Protein 2FPH (pdb70)

Structure (mmCIF, N/CA/C/O backbone):
data_2FPH
#
_entry.id   2FPH
#
_cell.length_a   34.180
_cell.length_b   46.267
_cell.length_c   50.261
_cell.angle_alpha   90.00
_cell.angle_beta   99.70
_cell.angle_gamma   90.00
#
_symmetry.space_group_name_H-M   'P 1 21 1'
#
loop_
_entity.id
_entity.type
_entity.pdbx_description
1 polymer ylmH
2 water water
#
loop_
_atom_site.group_PDB
_atom_site.id
_atom_site.type_symbol
_atom_site.label_atom_id
_atom_site.label_alt_id
_atom_site.label_comp_id
_atom_site.label_asym_id
_atom_site.label_entity_id
_atom_site.label_seq_id
_atom_site.pdbx_PDB_ins_code
_atom_site.Cartn_x
_atom_site.Cartn_y
_atom_site.Cartn_z
_atom_site.occupancy
_atom_site.B_iso_or_equiv
_atom_site.auth_seq_id
_atom_site.auth_comp_id
_atom_site.auth_asym_id
_atom_site.auth_atom_id
_atom_site.pdbx_PDB_model_num
ATOM 1 N N . GLY A 1 1 ? 15.634 17.056 60.304 1.00 38.34 5 GLY X N 1
ATOM 2 C CA . GLY A 1 1 ? 14.415 16.207 60.225 1.00 37.40 5 GLY X CA 1
ATOM 3 C C . GLY A 1 1 ? 14.719 14.844 59.666 1.00 36.11 5 GLY X C 1
ATOM 4 O O . GLY A 1 1 ? 15.880 14.515 59.381 1.00 38.36 5 GLY X O 1
ATOM 5 N N . ILE A 1 2 ? 13.674 14.040 59.520 1.00 33.11 6 ILE X N 1
ATOM 6 C CA . ILE A 1 2 ? 13.822 12.682 59.010 1.00 30.83 6 ILE X CA 1
ATOM 7 C C . ILE A 1 2 ? 13.123 12.550 57.660 1.00 28.78 6 ILE X C 1
ATOM 8 O O . ILE A 1 2 ? 11.905 12.767 57.547 1.00 27.39 6 ILE X O 1
ATOM 13 N N . TYR A 1 3 ? 13.884 12.147 56.634 1.00 27.30 7 TYR X N 1
ATOM 14 C CA . TYR A 1 3 ? 13.313 12.037 55.297 1.00 26.66 7 TYR X CA 1
ATOM 15 C C . TYR A 1 3 ? 13.453 10.639 54.785 1.00 24.02 7 TYR X C 1
ATOM 16 O O . TYR A 1 3 ? 14.218 9.821 55.337 1.00 24.23 7 TYR X O 1
ATOM 25 N N . GLN A 1 4 ? 12.707 10.368 53.728 1.00 20.89 8 GLN X N 1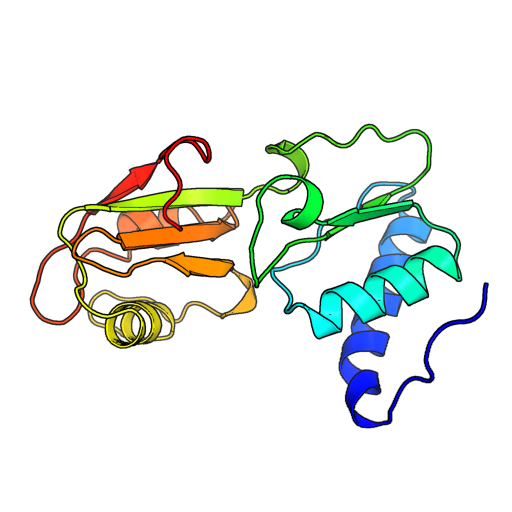
ATOM 26 C CA . GLN A 1 4 ? 12.667 9.063 53.158 1.00 20.87 8 GLN X CA 1
ATOM 27 C C . GLN A 1 4 ? 14.049 8.686 52.646 1.00 19.71 8 GLN X C 1
ATOM 28 O O . GLN A 1 4 ? 14.773 9.499 52.063 1.00 20.06 8 GLN X O 1
ATOM 34 N N . HIS A 1 5 ? 14.407 7.437 52.904 1.00 17.00 9 HIS X N 1
ATOM 35 C CA . HIS A 1 5 ? 15.643 6.833 52.390 1.00 16.83 9 HIS X CA 1
ATOM 36 C C . HIS A 1 5 ? 15.790 7.021 50.887 1.00 16.48 9 HIS X C 1
ATOM 37 O O . HIS A 1 5 ? 14.814 6.841 50.073 1.00 17.62 9 HIS X O 1
ATOM 44 N N . PHE A 1 6 ? 17.010 7.365 50.483 1.00 14.57 10 PHE X N 1
ATOM 45 C CA . PHE A 1 6 ? 17.359 7.333 49.078 1.00 14.19 10 PHE X CA 1
ATOM 46 C C . PHE A 1 6 ? 17.523 5.896 48.613 1.00 15.28 10 PHE X C 1
ATOM 47 O O . PHE A 1 6 ? 17.634 4.948 49.428 1.00 15.17 10 PHE X O 1
ATOM 55 N N . SER A 1 7 ? 17.574 5.766 47.306 1.00 16.22 11 SER X N 1
ATOM 56 C CA . SER A 1 7 ? 17.683 4.509 46.591 1.00 17.76 11 SER X CA 1
ATOM 57 C C . SER A 1 7 ? 18.913 4.560 45.684 1.00 17.47 11 SER X C 1
ATOM 58 O O . SER A 1 7 ? 19.503 5.604 45.455 1.00 17.63 11 SER X O 1
ATOM 61 N N . ILE A 1 8 ? 19.356 3.390 45.241 1.00 18.27 12 ILE X N 1
ATOM 62 C CA . ILE A 1 8 ? 20.479 3.320 44.302 1.00 19.83 12 ILE X CA 1
ATOM 63 C C . ILE A 1 8 ? 20.168 4.116 43.017 1.00 19.33 12 ILE X C 1
ATOM 64 O O . ILE A 1 8 ? 21.073 4.802 42.480 1.00 18.60 12 ILE X O 1
ATOM 69 N N . GLU A 1 9 ? 18.901 4.091 42.606 1.00 18.78 13 GLU X N 1
ATOM 70 C CA . GLU A 1 9 ? 18.435 4.743 41.387 1.00 19.50 13 GLU X CA 1
ATOM 71 C C . GLU A 1 9 ? 18.686 6.266 41.532 1.00 18.57 13 GLU X C 1
ATOM 72 O O . GLU A 1 9 ? 18.897 6.967 40.559 1.00 18.59 13 GLU X O 1
ATOM 78 N N . ASP A 1 10 ? 18.635 6.752 42.760 1.00 18.85 14 ASP X N 1
ATOM 79 C CA . ASP A 1 10 ? 18.753 8.219 42.991 1.00 16.60 14 ASP X CA 1
ATOM 80 C C . ASP A 1 10 ? 20.175 8.736 42.853 1.00 17.47 14 ASP X C 1
ATOM 81 O O . ASP A 1 10 ? 20.378 9.949 42.773 1.00 15.60 14 ASP X O 1
ATOM 86 N N . ARG A 1 11 ? 21.189 7.869 42.869 1.00 16.61 15 ARG X N 1
ATOM 87 C CA . ARG A 1 11 ? 22.572 8.318 43.039 1.00 17.35 15 ARG X CA 1
ATOM 88 C C . ARG A 1 11 ? 23.066 9.241 41.968 1.00 15.88 15 ARG X C 1
ATOM 89 O O . ARG A 1 11 ? 23.638 10.271 42.310 1.00 18.06 15 ARG X O 1
ATOM 97 N N . PRO A 1 12 ? 22.828 8.971 40.699 1.00 16.58 16 PRO X N 1
ATOM 98 C CA . PRO A 1 12 ? 23.266 9.921 39.648 1.00 16.24 16 PRO X CA 1
ATOM 99 C C . PRO A 1 12 ? 22.737 11.347 39.833 1.00 15.27 16 PRO X C 1
ATOM 100 O O . PRO A 1 12 ? 23.516 12.312 39.726 1.00 16.47 16 PRO X O 1
ATOM 104 N N . PHE A 1 13 ? 21.446 11.471 40.160 1.00 14.40 17 PHE X N 1
ATOM 105 C CA . PHE A 1 13 ? 20.862 12.790 40.392 1.00 12.62 17 PHE X CA 1
ATOM 106 C C . PHE A 1 13 ? 21.452 13.398 41.638 1.00 13.92 17 PHE X C 1
ATOM 107 O O . PHE A 1 13 ? 21.718 14.628 41.697 1.00 14.93 17 PHE X O 1
ATOM 115 N N . LEU A 1 14 ? 21.550 12.597 42.694 1.00 11.96 18 LEU X N 1
ATOM 116 C CA . LEU A 1 14 ? 22.095 13.147 43.968 1.00 13.55 18 LEU X CA 1
ATOM 117 C C . LEU A 1 14 ? 23.512 13.666 43.794 1.00 14.34 18 LEU X C 1
ATOM 118 O O . LEU A 1 14 ? 23.868 14.745 44.321 1.00 16.10 18 LEU X O 1
ATOM 123 N N . ASP A 1 15 ? 24.306 12.929 43.010 1.00 15.78 19 ASP X N 1
ATOM 124 C CA . ASP A 1 15 ? 25.629 13.403 42.638 1.00 16.72 19 ASP X CA 1
ATOM 125 C C . ASP A 1 15 ? 25.611 14.799 42.010 1.00 16.98 19 ASP X C 1
ATOM 126 O O . ASP 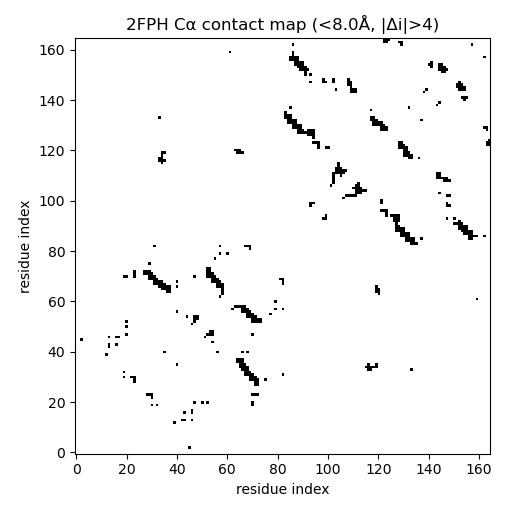A 1 15 ? 26.463 15.629 42.337 1.00 16.64 19 ASP X O 1
ATOM 131 N N . LYS A 1 16 ? 24.683 15.043 41.076 1.00 16.90 20 LYS X N 1
ATOM 132 C CA . LYS A 1 16 ? 24.526 16.358 40.438 1.00 16.18 20 LYS X CA 1
ATOM 133 C C . LYS A 1 16 ? 24.071 17.380 41.467 1.00 15.54 20 LYS X C 1
ATOM 134 O O . LYS A 1 16 ? 24.496 18.572 41.502 1.00 16.33 20 LYS X O 1
ATOM 140 N N . GLY A 1 17 ? 23.167 16.948 42.332 1.00 14.24 21 GLY X N 1
ATOM 141 C CA . GLY A 1 17 ? 22.619 17.820 43.377 1.00 14.16 21 GLY X CA 1
ATOM 142 C C . GLY A 1 17 ? 23.697 18.329 44.309 1.00 15.49 21 GLY X C 1
ATOM 143 O O . GLY A 1 17 ? 23.707 19.510 44.686 1.00 15.54 21 GLY X O 1
ATOM 144 N N . MET A 1 18 ? 24.633 17.462 44.658 1.00 15.82 22 MET X N 1
ATOM 145 C CA . MET A 1 18 ? 25.768 17.829 45.511 1.00 17.10 22 MET X CA 1
ATOM 146 C C . MET A 1 18 ? 26.712 18.810 44.846 1.00 16.21 22 MET X C 1
ATOM 147 O O . MET A 1 18 ? 27.206 19.777 45.527 1.00 15.67 22 MET X O 1
ATOM 152 N N . GLU A 1 19 ? 26.841 18.704 43.531 1.00 16.50 23 GLU X N 1
ATOM 153 C CA . GLU A 1 19 ? 27.615 19.686 42.723 1.00 17.48 23 GLU X CA 1
ATOM 154 C C . GLU A 1 19 ? 26.971 21.040 42.768 1.00 16.25 23 GLU X C 1
ATOM 155 O O . GLU A 1 19 ? 27.647 22.080 42.948 1.00 16.85 23 GLU X O 1
ATOM 161 N N . TRP A 1 20 ? 25.644 21.068 42.654 1.00 14.71 24 TRP X N 1
ATOM 162 C CA . TRP A 1 20 ? 24.917 22.339 42.706 1.00 13.57 24 TRP X CA 1
ATOM 163 C C . TRP A 1 20 ? 25.028 22.980 44.086 1.00 13.58 24 TRP X C 1
ATOM 164 O O . TRP A 1 20 ? 25.213 24.191 44.194 1.00 14.00 24 TRP X O 1
ATOM 175 N N . ILE A 1 21 ? 24.871 22.181 45.114 1.00 13.79 25 ILE X N 1
ATOM 176 C CA . ILE A 1 21 ? 25.050 22.683 46.488 1.00 16.29 25 ILE X CA 1
ATOM 177 C C . ILE A 1 21 ? 26.439 23.262 46.696 1.00 16.87 25 ILE X C 1
ATOM 178 O O . ILE A 1 21 ? 26.542 24.372 47.181 1.00 18.76 25 ILE X O 1
ATOM 183 N N . LYS A 1 22 ? 27.482 22.563 46.214 1.00 16.95 26 LYS X N 1
ATOM 184 C CA . LYS A 1 22 ? 28.860 23.083 46.283 1.00 18.25 26 LYS X CA 1
ATOM 185 C C . LYS A 1 22 ? 29.032 24.409 45.542 1.00 18.40 26 LYS X C 1
ATOM 186 O O . LYS A 1 22 ? 29.745 25.247 46.017 1.00 18.20 26 LYS X O 1
ATOM 192 N N . LYS A 1 23 ? 28.384 24.597 44.393 1.00 16.97 27 LYS X N 1
ATOM 193 C CA . LYS A 1 23 ? 28.423 25.863 43.681 1.00 17.72 27 LYS X CA 1
ATOM 194 C C . LYS A 1 23 ? 27.936 27.009 44.567 1.00 16.72 27 LYS X C 1
ATOM 195 O O . LYS A 1 23 ? 28.487 28.129 44.532 1.00 16.71 27 LYS X O 1
ATOM 201 N N . VAL A 1 24 ? 26.834 26.763 45.285 1.00 16.27 28 VAL X N 1
ATOM 202 C CA . VAL A 1 24 ? 26.298 27.774 46.168 1.00 16.01 28 VAL X CA 1
ATOM 203 C C . VAL A 1 24 ? 27.231 28.023 47.334 1.00 15.88 28 VAL X C 1
ATOM 204 O O . VAL A 1 24 ? 27.411 29.170 47.752 1.00 15.52 28 VAL X O 1
ATOM 208 N N . GLU A 1 25 ? 27.811 26.962 47.861 1.00 15.64 29 GLU X N 1
ATOM 209 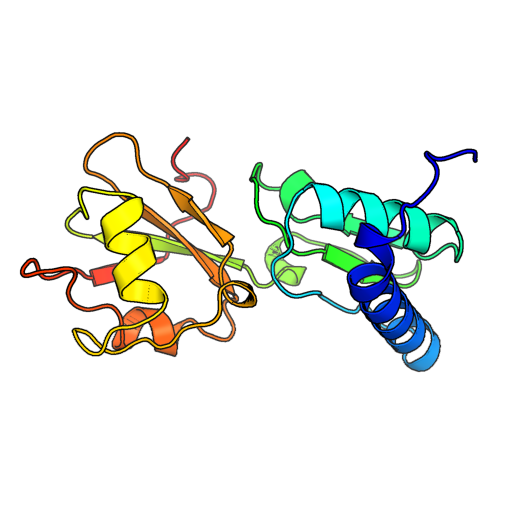C CA . GLU A 1 25 ? 28.792 27.119 48.952 1.00 16.81 29 GLU X CA 1
ATOM 210 C C . GLU A 1 25 ? 29.967 27.954 48.438 1.00 17.39 29 GLU X C 1
ATOM 211 O O . GLU A 1 25 ? 30.470 28.851 49.136 1.00 18.34 29 GLU X O 1
ATOM 217 N N . ASP A 1 26 ? 30.383 27.705 47.197 1.00 16.52 30 ASP X N 1
ATOM 218 C CA . ASP A 1 26 ? 31.618 28.349 46.694 1.00 15.78 30 ASP X CA 1
ATOM 219 C C . ASP A 1 26 ? 31.391 29.813 46.412 1.00 14.85 30 ASP X C 1
ATOM 220 O O . ASP A 1 26 ? 32.267 30.638 46.649 1.00 16.25 30 ASP X O 1
ATOM 225 N N . SER A 1 27 ? 30.173 30.156 45.989 1.00 15.26 31 SER X N 1
ATOM 226 C CA . SER A 1 27 ? 29.903 31.444 45.403 1.00 17.30 31 SER X CA 1
ATOM 227 C C . SER A 1 27 ? 29.168 32.366 46.354 1.00 17.37 31 SER X C 1
ATOM 228 O O . SER A 1 27 ? 29.137 33.568 46.094 1.00 19.17 31 SER X O 1
ATOM 231 N N . TYR A 1 28 ? 28.584 31.775 47.392 1.00 16.58 32 TYR X N 1
ATOM 232 C CA . TYR A 1 28 ? 27.579 32.415 48.306 1.00 17.16 32 TYR X CA 1
ATOM 233 C C . TYR A 1 28 ? 26.635 33.246 47.408 1.00 18.15 32 TYR X C 1
ATOM 234 O O . TYR A 1 28 ? 26.330 34.498 47.604 1.00 20.26 32 TYR X O 1
ATOM 243 N N . ALA A 1 29 ? 26.139 32.555 46.376 1.00 18.92 33 ALA X N 1
ATOM 244 C CA . ALA A 1 29 ? 25.164 33.158 45.473 1.00 19.15 33 ALA X CA 1
ATOM 245 C C . ALA A 1 29 ? 24.136 32.125 45.031 1.00 19.19 33 ALA X C 1
ATOM 246 O O . ALA A 1 29 ? 24.362 30.951 45.154 1.00 19.19 33 ALA X O 1
ATOM 248 N N . PRO A 1 30 ? 22.984 32.559 44.549 1.00 18.59 34 PRO X N 1
ATOM 249 C CA . PRO A 1 30 ? 21.972 31.557 44.175 1.00 16.99 34 PRO X CA 1
ATOM 250 C C . PRO A 1 30 ? 22.448 30.782 42.957 1.00 16.50 34 PRO X C 1
ATOM 251 O O . PRO A 1 30 ? 23.143 31.356 42.073 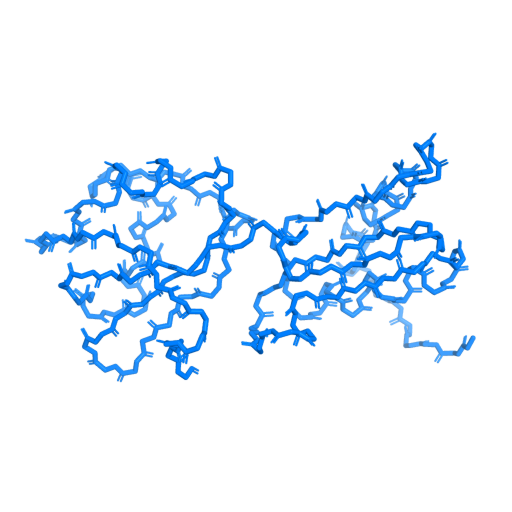1.00 17.06 34 PRO X O 1
ATOM 255 N N . PHE A 1 31 ? 22.015 29.514 42.898 1.00 14.97 35 PHE X N 1
ATOM 256 C CA . PHE A 1 31 ? 22.199 28.663 41.740 1.00 14.28 35 PHE X CA 1
ATOM 257 C C . PHE A 1 31 ? 20.816 28.214 41.270 1.00 14.35 35 PHE X C 1
ATOM 258 O O . PHE A 1 31 ? 20.004 27.811 42.082 1.00 14.71 35 PHE X O 1
ATOM 266 N N . LEU A 1 32 ? 20.557 28.369 39.977 1.00 14.14 36 LEU X N 1
ATOM 267 C CA . LEU A 1 32 ? 19.308 27.942 39.351 1.00 14.61 36 LEU X CA 1
ATOM 268 C C . LEU A 1 32 ? 19.561 26.668 38.525 1.00 15.01 36 LEU X C 1
ATOM 269 O O . LEU A 1 32 ? 20.402 26.649 37.590 1.00 14.28 36 LEU X O 1
ATOM 274 N N . THR A 1 33 ? 18.784 25.628 38.820 1.00 13.11 37 THR X N 1
ATOM 275 C CA . THR A 1 33 ? 18.885 24.352 38.177 1.00 13.62 37 THR X CA 1
ATOM 276 C C . THR A 1 33 ? 18.213 24.341 36.822 1.00 13.38 37 THR X C 1
ATOM 277 O O . THR A 1 33 ? 17.390 25.248 36.468 1.00 13.21 37 THR X O 1
ATOM 281 N N . PRO A 1 34 ? 18.480 23.307 36.043 1.00 13.10 38 PRO X N 1
ATOM 282 C CA . PRO A 1 34 ? 17.678 23.085 34.843 1.00 13.07 38 PRO X CA 1
ATOM 283 C C . PRO A 1 34 ? 16.297 22.602 35.223 1.00 12.55 38 PRO X C 1
ATOM 284 O O . PRO A 1 34 ? 15.995 22.373 36.398 1.00 12.86 38 PRO X O 1
ATOM 288 N N . PHE A 1 35 ? 15.469 22.321 34.214 1.00 12.47 39 PHE X N 1
ATOM 289 C CA . PHE A 1 35 ? 14.211 21.642 34.547 1.00 12.53 39 PHE X CA 1
ATOM 290 C C . PHE A 1 35 ? 14.453 20.210 35.059 1.00 13.96 39 PHE X C 1
ATOM 291 O O . PHE A 1 35 ? 15.221 19.441 34.456 1.00 12.92 39 PHE X O 1
ATOM 299 N N . ILE A 1 36 ? 13.783 19.898 36.164 1.00 13.87 40 ILE X N 1
ATOM 300 C CA . ILE A 1 36 ? 13.820 18.569 36.806 1.00 14.93 40 ILE X CA 1
ATOM 301 C C . ILE A 1 36 ? 12.426 18.072 37.105 1.00 14.97 40 ILE X C 1
ATOM 302 O O . ILE A 1 36 ? 11.454 18.848 37.143 1.00 15.57 40 ILE X O 1
ATOM 307 N N . ASN A 1 37 ? 12.292 16.756 37.262 1.00 15.64 41 ASN X N 1
ATOM 308 C CA . ASN A 1 37 ? 11.001 16.122 37.514 1.00 15.76 41 ASN X CA 1
ATOM 309 C C . ASN A 1 37 ? 10.620 16.150 38.997 1.00 16.72 41 ASN X C 1
ATOM 310 O O . ASN A 1 37 ? 11.406 16.609 39.833 1.00 15.74 41 ASN X O 1
ATOM 315 N N . PRO A 1 38 ? 9.369 15.861 39.331 1.00 14.58 42 PRO X N 1
ATOM 316 C CA . PRO A 1 38 ? 8.912 15.953 40.717 1.00 14.86 42 PRO X CA 1
ATOM 317 C C . PRO A 1 38 ? 9.699 15.088 41.740 1.00 13.20 42 PRO X C 1
ATOM 318 O O . PRO A 1 38 ? 9.933 15.499 42.845 1.00 14.73 42 PRO X O 1
ATOM 322 N N . HIS A 1 39 ? 10.147 13.934 41.320 1.00 15.94 43 HIS X N 1
ATOM 323 C CA . HIS A 1 39 ? 10.955 13.121 42.195 1.00 15.83 43 HIS X CA 1
ATOM 324 C C . HIS A 1 39 ? 12.308 13.738 42.479 1.00 14.35 43 HIS X C 1
ATOM 325 O O . HIS A 1 39 ? 12.706 13.778 43.608 1.00 15.50 43 HIS X O 1
ATOM 332 N N . GLN A 1 40 ? 12.902 14.303 41.436 1.00 15.92 44 GLN X N 1
ATOM 333 C CA . GLN A 1 40 ? 14.167 15.033 41.526 1.00 14.00 44 GLN X CA 1
ATOM 334 C C . GLN A 1 40 ? 14.038 16.277 42.349 1.00 14.06 44 GLN X C 1
ATOM 335 O O . GLN A 1 40 ? 14.953 16.587 43.159 1.00 14.40 44 GLN X O 1
ATOM 341 N N . GLU A 1 41 ? 12.938 17.012 42.196 1.00 13.04 45 GLU X N 1
ATOM 342 C CA . GLU A 1 41 ? 12.654 18.134 43.102 1.00 13.59 45 GLU X CA 1
ATOM 343 C C . GLU A 1 41 ? 12.623 17.729 44.561 1.00 14.35 45 GLU X C 1
ATOM 344 O O . GLU A 1 41 ? 13.148 18.456 45.416 1.00 14.13 45 GLU X O 1
ATOM 350 N N . LYS A 1 42 ? 11.996 16.586 44.874 1.00 14.65 46 LYS X N 1
ATOM 351 C CA . LYS A 1 42 ? 11.922 16.135 46.245 1.00 15.18 46 LYS X CA 1
ATOM 352 C C . LYS A 1 42 ? 13.308 15.769 46.780 1.00 15.28 46 LYS X C 1
ATOM 353 O O . LYS A 1 42 ? 13.640 16.174 47.874 1.00 15.41 46 LYS X O 1
ATOM 359 N N . LEU A 1 43 ? 14.146 15.147 45.946 1.00 15.27 47 LEU X N 1
ATOM 360 C CA . LEU A 1 43 ? 15.521 14.778 46.335 1.00 14.42 47 LEU X CA 1
ATOM 361 C C . LEU A 1 43 ? 16.331 15.993 46.625 1.00 14.24 47 LEU X C 1
ATOM 362 O O . LEU A 1 43 ? 17.011 16.031 47.632 1.00 14.59 47 LEU X O 1
ATOM 367 N N . LEU A 1 44 ? 16.214 17.020 45.771 1.00 13.57 48 LEU X N 1
ATOM 368 C CA . LEU A 1 44 ? 17.065 18.201 45.944 1.00 14.60 48 LEU X CA 1
ATOM 369 C C . LEU A 1 44 ? 16.609 18.960 47.214 1.00 13.44 48 LEU X C 1
ATOM 370 O O . LEU A 1 44 ? 17.418 19.472 47.960 1.00 16.15 48 LEU X O 1
ATOM 375 N N . LYS A 1 45 ? 15.306 19.076 47.451 1.00 15.26 49 LYS X N 1
ATOM 376 C CA . LYS A 1 45 ? 14.796 19.666 48.690 1.00 15.93 49 LYS X CA 1
ATOM 377 C C . LYS A 1 45 ? 15.363 18.995 49.970 1.00 16.23 49 LYS X C 1
ATOM 378 O O . LYS A 1 45 ? 15.757 19.687 50.891 1.00 17.11 49 LYS X O 1
ATOM 384 N N . ILE A 1 46 ? 15.470 17.683 49.948 1.00 16.60 50 ILE X N 1
ATOM 385 C CA . ILE A 1 46 ? 16.093 16.930 51.051 1.00 17.88 50 ILE X CA 1
ATOM 386 C C . ILE A 1 46 ? 17.606 17.278 51.240 1.00 17.49 50 ILE X C 1
ATOM 387 O O . ILE A 1 46 ? 18.058 17.674 52.352 1.00 17.37 50 ILE X O 1
ATOM 392 N N . LEU A 1 47 ? 18.332 17.246 50.123 1.00 17.10 51 LEU X N 1
ATOM 393 C CA . LEU A 1 47 ? 19.774 17.604 50.153 1.00 17.36 51 LEU X CA 1
ATOM 394 C C . LEU A 1 47 ? 19.948 19.037 50.661 1.00 17.48 51 LEU X C 1
ATOM 395 O O . LEU A 1 47 ? 20.789 19.298 51.494 1.00 14.91 51 LEU X O 1
ATOM 400 N N . ALA A 1 48 ? 19.192 19.989 50.125 1.00 16.04 52 ALA X N 1
ATOM 401 C CA . ALA A 1 48 ? 19.275 21.383 50.532 1.00 18.10 52 ALA X CA 1
ATOM 402 C C . ALA A 1 48 ? 19.066 21.555 52.042 1.00 19.73 52 ALA X C 1
ATOM 403 O O . ALA A 1 48 ? 19.881 22.171 52.718 1.00 21.75 52 ALA X O 1
ATOM 405 N N . LYS A 1 49 ? 18.021 20.938 52.588 1.00 19.65 53 LYS X N 1
ATOM 406 C CA . LYS A 1 49 ? 17.747 20.963 54.030 1.00 22.13 53 LYS X CA 1
ATOM 407 C C . LYS A 1 49 ? 18.940 20.422 54.836 1.00 21.29 53 LYS X C 1
ATOM 408 O O . LYS A 1 49 ? 19.371 21.013 55.842 1.00 20.29 53 LYS X O 1
ATOM 414 N N . THR A 1 50 ? 19.489 19.319 54.360 1.00 21.14 54 THR X N 1
ATOM 415 C CA . THR A 1 50 ? 20.595 18.632 55.003 1.00 21.28 54 THR X CA 1
ATOM 416 C C . THR A 1 50 ? 21.799 19.584 55.156 1.00 21.46 54 THR X C 1
ATOM 417 O O . THR A 1 50 ? 22.484 19.571 56.184 1.00 20.52 54 THR X O 1
ATOM 421 N N . TYR A 1 51 ? 22.022 20.407 54.135 1.00 22.02 55 TYR X N 1
ATOM 422 C CA . TYR A 1 51 ? 23.207 21.280 54.065 1.00 23.11 55 TYR X CA 1
ATOM 423 C C . TYR A 1 51 ? 23.201 22.769 54.582 1.00 25.22 55 TYR X C 1
ATOM 424 O O . TYR A 1 51 ? 24.027 23.540 54.195 1.00 25.54 55 TYR X O 1
ATOM 433 N N . GLY A 1 52 ? 22.307 23.271 55.428 1.00 26.68 56 GLY X N 1
ATOM 434 C CA . GLY A 1 52 ? 20.960 23.627 55.175 1.00 25.84 56 GLY X CA 1
ATOM 435 C C . GLY A 1 52 ? 21.043 24.963 54.397 1.00 24.10 56 GLY X C 1
ATOM 436 O O . GLY A 1 52 ? 21.330 26.100 54.906 1.00 23.96 56 GLY X O 1
ATOM 437 N N . LEU A 1 53 ? 20.822 24.793 53.107 1.00 20.98 57 LEU X N 1
ATOM 438 C CA . LEU A 1 53 ? 20.709 25.866 52.137 1.00 20.79 57 LEU X CA 1
ATOM 439 C C . LEU A 1 53 ? 19.227 26.057 51.910 1.00 19.87 57 LEU X C 1
ATOM 440 O O . LEU A 1 53 ? 18.488 25.063 51.839 1.00 22.19 57 LEU X O 1
ATOM 445 N N . ALA A 1 54 ? 18.794 27.300 51.755 1.00 19.74 58 ALA X N 1
ATOM 446 C CA . ALA A 1 54 ? 17.403 27.562 51.335 1.00 19.44 58 ALA X CA 1
ATOM 447 C C . ALA A 1 54 ? 17.170 27.128 49.895 1.00 19.72 58 ALA X C 1
ATOM 448 O O . ALA A 1 54 ? 18.077 27.119 49.076 1.00 19.04 58 ALA X O 1
ATOM 450 N N . CYS A 1 55 ? 15.941 26.695 49.618 1.00 19.75 59 CYS X N 1
ATOM 451 C CA . CYS A 1 55 ? 15.577 26.065 48.373 1.00 19.85 59 CYS X CA 1
ATOM 452 C C . CYS A 1 55 ? 14.164 26.587 48.039 1.00 19.25 59 CYS X C 1
ATOM 453 O O . CYS A 1 55 ? 13.334 26.590 48.934 1.00 19.75 59 CYS X O 1
ATOM 456 N N . SER A 1 56 ? 13.937 27.122 46.834 1.00 16.77 60 SER X N 1
ATOM 457 C CA . SER A 1 56 ? 12.571 27.396 46.337 1.00 19.63 60 SER X CA 1
ATOM 458 C C . SER A 1 56 ? 12.407 26.754 44.963 1.00 17.18 60 SER X C 1
ATOM 459 O O . SER A 1 56 ? 13.321 26.758 44.184 1.00 16.79 60 SER X O 1
ATOM 462 N N . SER A 1 57 ? 11.245 26.148 44.726 1.00 14.52 61 SER X N 1
ATOM 463 C CA . SER 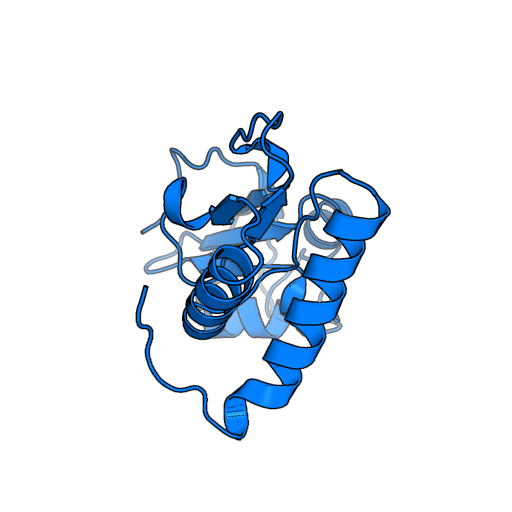A 1 57 ? 10.908 25.491 43.495 1.00 13.65 61 SER X CA 1
ATOM 464 C C . SER A 1 57 ? 9.961 26.354 42.706 1.00 13.09 61 SER X C 1
ATOM 465 O O . SER A 1 57 ? 9.036 26.953 43.311 1.00 15.06 61 SER X O 1
ATOM 468 N N . SER A 1 58 ? 10.099 26.398 41.370 1.00 12.42 62 SER X N 1
ATOM 469 C CA . SER A 1 58 ? 9.168 27.165 40.543 1.00 13.58 62 SER X CA 1
ATOM 470 C C . SER A 1 58 ? 7.718 26.611 40.730 1.00 13.91 62 SER X C 1
ATOM 471 O O . SER A 1 58 ? 6.745 27.325 40.490 1.00 14.62 62 SER X O 1
ATOM 474 N N . GLY A 1 59 ? 7.607 25.349 41.146 1.00 13.82 63 GLY X N 1
ATOM 475 C CA . GLY A 1 59 ? 6.319 24.736 41.404 1.00 14.33 63 GLY X CA 1
ATOM 476 C C . GLY A 1 59 ? 5.577 25.296 42.577 1.00 15.87 63 GLY X C 1
ATOM 477 O O . GLY A 1 59 ? 4.351 25.063 42.719 1.00 16.41 63 GLY X O 1
ATOM 478 N N . GLU A 1 60 ? 6.266 26.073 43.407 1.00 15.13 64 GLU X N 1
ATOM 479 C CA . GLU A 1 60 ? 5.653 26.764 44.531 1.00 16.09 64 GLU X CA 1
ATOM 480 C C . GLU A 1 60 ? 5.153 28.154 44.117 1.00 14.98 64 GLU X C 1
ATOM 481 O O . GLU A 1 60 ? 4.688 28.885 44.985 1.00 18.68 64 GLU X O 1
ATOM 487 N N . PHE A 1 61 ? 5.259 28.501 42.819 1.00 15.62 65 PHE X N 1
ATOM 488 C CA . PHE A 1 61 ? 4.801 29.775 42.234 1.00 16.22 65 PHE X CA 1
ATOM 489 C C . PHE A 1 61 ? 3.808 29.530 41.096 1.00 18.66 65 PHE X C 1
ATOM 490 O O . PHE A 1 61 ? 2.776 30.228 41.015 1.00 19.57 65 PHE X O 1
ATOM 498 N N . VAL A 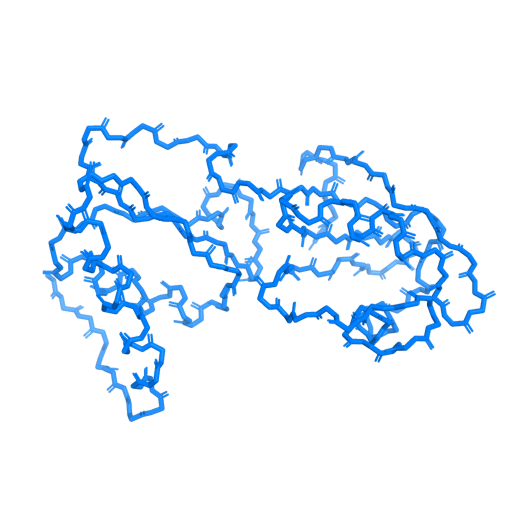1 62 ? 4.155 28.578 40.204 1.00 18.77 66 VAL X N 1
ATOM 499 C CA . VAL A 1 62 ? 3.314 28.096 39.101 1.00 21.03 66 VAL X CA 1
ATOM 500 C C . VAL A 1 62 ? 3.249 26.622 39.188 1.00 20.45 66 VAL X C 1
ATOM 501 O O . VAL A 1 62 ? 4.293 25.958 39.165 1.00 21.50 66 VAL X O 1
ATOM 505 N N . SER A 1 63 ? 2.054 26.057 39.341 1.00 21.22 67 SER X N 1
ATOM 506 C CA . SER A 1 63 ? 1.948 24.613 39.490 1.00 22.92 67 SER X CA 1
ATOM 507 C C . SER A 1 63 ? 2.370 23.966 38.193 1.00 20.85 67 SER X C 1
ATOM 508 O O . SER A 1 63 ? 1.930 24.346 37.111 1.00 21.30 67 SER X O 1
ATOM 511 N N . SER A 1 64 ? 3.186 22.940 38.329 1.00 19.78 68 SER X N 1
ATOM 512 C CA . SER A 1 64 ? 3.712 22.286 37.179 1.00 18.74 68 SER X CA 1
ATOM 513 C C . SER A 1 64 ? 4.282 20.978 37.560 1.00 18.61 68 SER X C 1
ATOM 514 O O . SER A 1 64 ? 4.463 20.678 38.747 1.00 20.80 68 SER X O 1
ATOM 517 N N . GLU A 1 65 ? 4.497 20.143 36.573 1.00 17.92 69 GLU X N 1
ATOM 518 C CA . GLU A 1 65 ? 5.198 18.889 36.843 1.00 19.02 69 GLU X CA 1
ATOM 519 C C . GLU A 1 65 ? 6.719 19.070 36.852 1.00 17.91 69 GLU X C 1
ATOM 520 O O . GLU A 1 65 ? 7.389 18.880 37.880 1.00 18.43 69 GLU X O 1
ATOM 526 N N . TYR A 1 66 ? 7.251 19.463 35.719 1.00 15.81 70 TYR X N 1
ATOM 527 C CA . TYR A 1 66 ? 8.663 19.888 35.613 1.00 13.50 70 TYR X CA 1
ATOM 528 C C . TYR A 1 66 ? 8.842 21.250 36.261 1.00 13.57 70 TYR X C 1
ATOM 529 O O . TYR A 1 66 ? 8.076 22.183 36.043 1.00 13.70 70 TYR X O 1
ATOM 538 N N . VAL A 1 67 ? 9.936 21.391 37.000 1.00 13.04 71 VAL X N 1
ATOM 539 C CA . VAL A 1 67 ? 10.236 22.610 37.729 1.00 11.96 71 VAL X CA 1
ATOM 540 C C . VAL A 1 67 ? 11.674 22.988 37.615 1.00 12.11 71 VAL X C 1
ATOM 541 O O . VAL A 1 67 ? 12.518 22.181 37.274 1.00 13.87 71 VAL X O 1
ATOM 545 N N . ARG A 1 68 ? 11.969 24.248 37.885 1.00 12.67 72 ARG X N 1
ATOM 546 C CA . ARG A 1 68 ? 13.356 24.643 38.167 1.00 11.33 72 ARG X CA 1
ATOM 547 C C . ARG A 1 68 ? 13.472 25.051 39.616 1.00 11.64 72 ARG X C 1
ATOM 548 O O . ARG A 1 68 ? 12.498 25.499 40.264 1.00 11.14 72 ARG X O 1
ATOM 556 N N . VAL A 1 69 ? 14.661 24.857 40.186 1.00 12.02 73 VAL X N 1
ATOM 557 C CA . VAL A 1 69 ? 14.856 25.099 41.583 1.00 11.71 73 VAL X CA 1
ATOM 558 C C . VAL A 1 69 ? 15.936 26.108 41.772 1.00 12.08 73 VAL X C 1
ATOM 559 O O . VAL A 1 69 ? 16.962 26.134 41.052 1.00 10.99 73 VAL X O 1
ATOM 563 N N . LEU A 1 70 ? 15.731 26.932 42.771 1.00 13.35 74 LEU X N 1
ATOM 564 C CA . LEU A 1 70 ? 16.764 27.888 43.138 1.00 15.15 74 LEU X CA 1
ATOM 565 C C . LEU A 1 70 ? 17.336 27.492 44.483 1.00 16.19 74 LEU X C 1
ATOM 566 O O . LEU A 1 70 ? 16.606 27.261 45.453 1.00 15.38 74 LEU X O 1
ATOM 571 N N . LEU A 1 71 ? 18.665 27.386 44.559 1.00 17.02 75 LEU X N 1
ATOM 572 C CA . LEU A 1 71 ? 19.384 27.104 45.813 1.00 17.88 75 LEU X CA 1
ATOM 573 C C . LEU A 1 71 ? 20.076 28.393 46.220 1.00 18.99 75 LEU X C 1
ATOM 574 O O . LEU A 1 71 ? 20.698 28.998 45.360 1.00 17.66 75 LEU X O 1
ATOM 579 N N . TYR A 1 72 ? 20.046 28.842 47.499 1.00 19.67 76 TYR X N 1
ATOM 580 C CA . TYR A 1 72 ? 20.535 30.185 47.796 1.00 20.47 76 TYR X CA 1
ATOM 581 C C . TYR A 1 72 ? 20.861 30.421 49.263 1.00 21.99 76 TYR X C 1
ATOM 582 O O . TYR A 1 72 ? 20.371 29.689 50.121 1.00 22.71 76 TYR X O 1
ATOM 591 N N . PRO A 1 73 ? 21.796 31.343 49.509 1.00 23.98 77 PRO X N 1
ATOM 592 C CA . PRO A 1 73 ? 22.077 31.800 50.875 1.00 25.48 77 PRO X CA 1
ATOM 593 C C . PRO A 1 73 ? 20.904 32.635 51.389 1.00 26.00 77 PRO X C 1
ATOM 594 O O . PRO A 1 73 ? 20.120 33.124 50.585 1.00 24.13 77 PRO X O 1
ATOM 598 N N . ASP A 1 74 ? 20.892 32.897 52.700 1.00 26.66 78 ASP X N 1
ATOM 599 C CA . ASP A 1 74 ? 19.720 33.464 53.396 1.00 27.09 78 ASP X CA 1
ATOM 600 C C . ASP A 1 74 ? 19.394 34.925 53.075 1.00 27.29 78 ASP X C 1
ATOM 601 O O . ASP A 1 74 ? 18.196 35.328 53.111 1.00 28.23 78 ASP X O 1
ATOM 606 N N . TYR A 1 75 ? 20.404 35.689 52.700 1.00 26.10 79 TYR X N 1
ATOM 607 C CA . TYR A 1 75 ? 20.174 37.045 52.273 1.00 26.61 79 TYR X CA 1
ATOM 608 C C . TYR A 1 75 ? 19.160 37.123 51.090 1.00 25.75 79 TYR X C 1
ATOM 609 O O . TYR A 1 75 ? 18.460 38.119 50.942 1.00 26.64 79 TYR X O 1
ATOM 618 N N . PHE A 1 76 ? 19.058 36.080 50.270 1.00 24.20 80 PHE X N 1
ATOM 619 C CA . PHE A 1 76 ? 18.289 36.169 49.016 1.00 24.38 80 PHE X CA 1
ATOM 620 C C . PHE A 1 76 ? 16.803 35.779 49.298 1.00 25.14 80 PHE X C 1
ATOM 621 O O . PHE A 1 76 ? 16.576 34.759 49.837 1.00 22.59 80 PHE X O 1
ATOM 629 N N . GLN A 1 77 ? 15.727 36.492 48.958 1.00 28.42 81 GLN X N 1
ATOM 630 C CA . GLN A 1 77 ? 15.446 37.418 47.914 1.00 29.20 81 GLN X CA 1
ATOM 631 C C . GLN A 1 77 ? 14.413 36.830 46.857 1.00 28.00 81 GLN X C 1
ATOM 632 O O . GLN A 1 77 ? 13.966 37.621 46.121 1.00 30.29 81 GLN X O 1
ATOM 638 N N . PRO A 1 78 ? 14.009 35.538 46.772 1.00 27.55 82 PRO X N 1
ATOM 639 C CA . PRO A 1 78 ? 13.588 35.002 45.448 1.00 25.70 82 PRO X CA 1
ATOM 640 C C . PRO A 1 78 ? 12.250 35.560 44.935 1.00 24.54 82 PRO X C 1
ATOM 641 O O . PRO A 1 78 ? 11.316 35.691 45.728 1.00 23.82 82 PRO X O 1
ATOM 645 N N . GLU A 1 79 ? 12.192 35.893 43.646 1.00 21.86 83 GLU X N 1
ATOM 646 C CA . GLU A 1 79 ? 10.977 36.287 42.967 1.00 22.07 83 GLU X CA 1
ATOM 647 C C . GLU A 1 79 ? 10.813 35.343 41.776 1.00 18.99 83 GLU X C 1
ATOM 648 O O . GLU A 1 79 ? 11.792 34.694 41.369 1.00 17.76 83 GLU X O 1
ATOM 654 N N . PHE A 1 80 ? 9.601 35.246 41.217 1.00 17.14 84 PHE X N 1
ATOM 655 C CA . PHE A 1 80 ? 9.381 34.280 40.146 1.00 16.79 84 PHE X CA 1
ATOM 656 C C . PHE A 1 80 ? 10.329 34.511 38.957 1.00 16.76 84 PHE X C 1
ATOM 657 O O . PHE A 1 80 ? 10.798 33.574 38.295 1.00 15.11 84 PHE X O 1
ATOM 665 N N . SER A 1 81 ? 10.663 35.782 38.678 1.00 17.62 85 SER X N 1
ATOM 666 C CA . SER A 1 81 ? 11.580 36.064 37.604 1.00 17.65 85 SER X CA 1
ATOM 667 C C . SER A 1 81 ? 12.976 35.389 37.757 1.00 16.63 85 SER X C 1
ATOM 668 O O . SER A 1 81 ? 13.634 35.133 36.752 1.00 17.03 85 SER X O 1
ATOM 671 N N . ASP A 1 82 ? 13.407 35.116 39.001 1.00 17.78 86 ASP X N 1
ATOM 672 C CA . ASP A 1 82 ? 14.688 34.481 39.286 1.00 16.59 86 ASP X CA 1
ATOM 673 C C . ASP A 1 82 ? 14.734 33.022 38.749 1.00 16.46 86 ASP X C 1
ATOM 674 O O . ASP A 1 82 ? 15.794 32.460 38.611 1.00 15.92 86 ASP X O 1
ATOM 679 N N . PHE A 1 83 ? 13.571 32.415 38.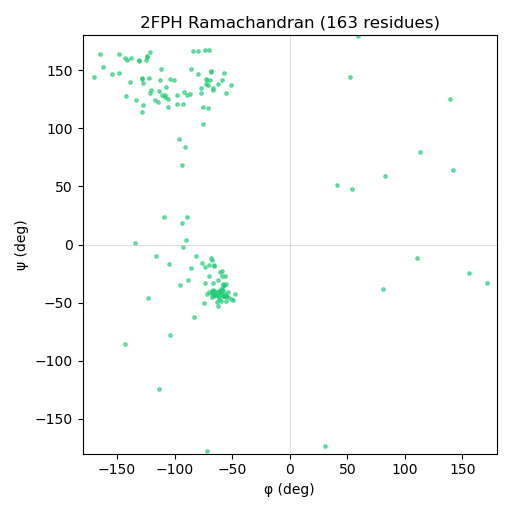445 1.00 14.92 87 PHE X N 1
ATOM 680 C CA . PHE A 1 83 ? 13.581 31.094 37.800 1.00 13.91 87 PHE X CA 1
ATOM 681 C C . PHE A 1 83 ? 13.801 31.080 36.265 1.00 14.34 87 PHE X C 1
ATOM 682 O O . PHE A 1 83 ? 14.034 30.006 35.621 1.00 14.13 87 PHE X O 1
ATOM 690 N N . GLU A 1 84 ? 13.757 32.258 35.665 1.00 14.99 88 GLU X N 1
ATOM 691 C CA . GLU A 1 84 ? 14.088 32.413 34.237 1.00 14.80 88 GLU X CA 1
ATOM 692 C C . GLU A 1 84 ? 13.232 31.458 33.382 1.00 15.61 88 GLU X C 1
ATOM 693 O O . GLU A 1 84 ? 13.754 30.724 32.526 1.00 17.30 88 GLU X O 1
ATOM 699 N N . ILE A 1 85 ? 11.924 31.448 33.651 1.00 15.69 89 ILE X N 1
ATOM 700 C CA . ILE A 1 85 ? 10.963 30.618 32.900 1.00 15.53 89 ILE X CA 1
ATOM 701 C C . ILE A 1 85 ? 10.037 31.508 32.113 1.00 17.57 89 ILE X C 1
ATOM 702 O O . ILE A 1 85 ? 9.497 32.479 32.667 1.00 18.22 89 ILE X O 1
ATOM 707 N N . SER A 1 86 ? 9.855 31.179 30.825 1.00 17.57 90 SER X N 1
ATOM 708 C CA . SER A 1 86 ? 8.961 31.916 29.918 1.00 18.72 90 SER X CA 1
ATOM 709 C C . SER A 1 86 ? 7.790 30.977 29.578 1.00 17.98 90 SER X C 1
ATOM 710 O O . SER A 1 86 ? 7.994 29.760 29.434 1.00 18.25 90 SER X O 1
ATOM 713 N N . LEU A 1 87 ? 6.569 31.491 29.486 1.00 17.44 91 LEU X N 1
ATOM 714 C CA . LEU A 1 87 ? 5.489 30.683 28.954 1.00 17.86 91 LEU X CA 1
ATOM 715 C C . LEU A 1 87 ? 5.352 31.077 27.495 1.00 19.31 91 LEU X C 1
ATOM 716 O O . LEU A 1 87 ? 5.176 32.264 27.202 1.00 19.37 91 LEU X O 1
ATOM 721 N N . GLN A 1 88 ? 5.347 30.097 26.595 1.00 19.04 92 GLN X N 1
ATOM 722 C CA . GLN A 1 88 ? 5.131 30.360 25.176 1.00 19.32 92 GLN X CA 1
ATOM 723 C C . GLN A 1 88 ? 3.861 29.680 24.718 1.00 20.58 92 GLN X C 1
ATOM 724 O O . GLN A 1 88 ? 3.707 28.469 24.863 1.00 19.57 92 GLN X O 1
ATOM 730 N N . GLU A 1 89 ? 2.959 30.487 24.153 1.00 21.10 93 GLU X N 1
ATOM 731 C CA . GLU A 1 89 ? 1.825 29.951 23.415 1.00 21.98 93 GLU X CA 1
ATOM 732 C C . GLU A 1 89 ? 2.273 29.480 22.053 1.00 21.54 93 GLU X C 1
ATOM 733 O O . GLU A 1 89 ? 3.003 30.185 21.345 1.00 20.45 93 GLU X O 1
ATOM 739 N N . ILE A 1 90 ? 1.813 28.292 21.685 1.00 22.22 94 ILE X N 1
ATOM 740 C CA . ILE A 1 90 ? 2.129 27.701 20.377 1.00 22.30 94 ILE X CA 1
ATOM 741 C C . ILE A 1 90 ? 0.929 28.069 19.534 1.00 23.61 94 ILE X C 1
ATOM 742 O O . ILE A 1 90 ? -0.073 27.353 19.559 1.00 22.32 94 ILE X O 1
ATOM 747 N N . VAL A 1 91 ? 1.025 29.229 18.874 1.00 24.68 95 VAL X N 1
ATOM 748 C CA . VAL A 1 91 ? -0.054 29.795 18.070 1.00 25.71 95 VAL X CA 1
ATOM 749 C C . VAL A 1 91 ? -0.176 29.036 16.727 1.00 28.54 95 VAL X C 1
ATOM 750 O O . VAL A 1 91 ? 0.714 29.060 15.879 1.00 25.67 95 VAL X O 1
ATOM 754 N N . TYR A 1 92 ? -1.364 28.456 16.602 1.00 31.64 96 TYR X N 1
ATOM 755 C CA . TYR A 1 92 ? -1.783 27.387 15.743 1.00 35.89 96 TYR X CA 1
ATOM 756 C C . TYR A 1 92 ? -1.522 25.930 16.153 1.00 37.90 96 TYR X C 1
ATOM 757 O O . TYR A 1 92 ? -0.850 25.192 15.435 1.00 39.79 96 TYR X O 1
ATOM 766 N N . SER A 1 93 ? -2.075 25.574 17.316 1.00 39.45 97 SER X N 1
ATOM 767 C CA . SER A 1 93 ? -2.322 24.195 17.754 1.00 40.66 97 SER X CA 1
ATOM 768 C C . SER A 1 93 ? -1.072 23.330 17.838 1.00 43.20 97 SER X C 1
ATOM 769 O O . SER A 1 93 ? 0.054 23.787 17.615 1.00 44.44 97 SER X O 1
ATOM 773 N N . ASN A 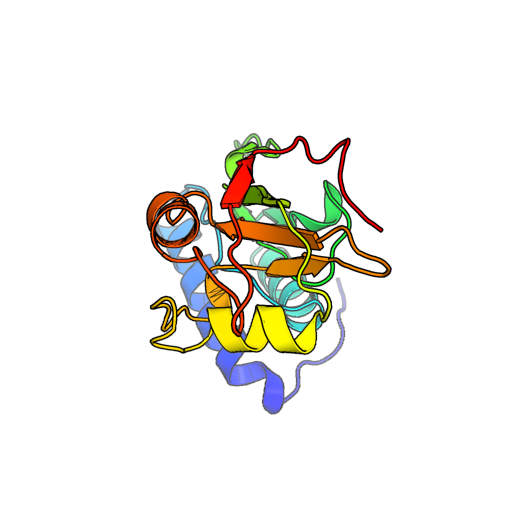1 94 ? -1.263 22.079 18.236 1.00 44.73 98 ASN X N 1
ATOM 774 C CA . ASN A 1 94 ? -0.315 21.071 17.834 1.00 45.81 98 ASN X CA 1
ATOM 775 C C . ASN A 1 94 ? -0.994 20.295 16.730 1.00 45.72 98 ASN X C 1
ATOM 776 O O . ASN A 1 94 ? -0.778 20.638 15.570 1.00 46.29 98 ASN X O 1
ATOM 781 N N . LYS A 1 95 ? -1.930 19.385 17.031 1.00 44.71 99 LYS X N 1
ATOM 782 C CA . LYS A 1 95 ? -2.720 19.354 18.239 1.00 43.14 99 LYS X CA 1
ATOM 783 C C . LYS A 1 95 ? -2.097 18.580 19.432 1.00 41.09 99 LYS X C 1
ATOM 784 O O . LYS A 1 95 ? -2.312 18.984 20.537 1.00 40.40 99 LYS X O 1
ATOM 790 N N . PHE A 1 96 ? -1.290 17.530 19.213 1.00 40.15 100 PHE X N 1
ATOM 791 C CA . PHE A 1 96 ? -0.933 16.570 20.295 1.00 39.27 100 PHE X CA 1
ATOM 792 C C . PHE A 1 96 ? 0.177 17.082 21.247 1.00 37.32 100 PHE X C 1
ATOM 793 O O . PHE A 1 96 ? 1.084 17.771 20.805 1.00 36.33 100 PHE X O 1
ATOM 801 N N . GLU A 1 97 ? 0.126 16.722 22.545 1.00 35.69 101 GLU X N 1
ATOM 802 C CA . GLU A 1 97 ? 1.336 16.812 23.404 1.00 33.75 101 GLU X CA 1
ATOM 803 C C . GLU A 1 97 ? 2.462 15.945 22.837 1.00 32.96 101 GLU X C 1
ATOM 804 O O . GLU A 1 97 ? 3.588 16.367 22.836 1.00 31.02 101 GLU X O 1
ATOM 810 N N . TYR A 1 98 ? 2.164 14.748 22.334 1.00 31.62 102 TYR X N 1
ATOM 811 C CA . TYR A 1 98 ? 3.191 13.852 21.818 1.00 32.49 102 TYR X CA 1
ATOM 812 C C . TYR A 1 98 ? 3.911 14.440 20.612 1.00 30.70 102 TYR X C 1
ATOM 813 O O . TYR A 1 98 ? 5.099 14.265 20.435 1.00 29.19 102 TYR X O 1
ATOM 822 N N . LEU A 1 99 ? 3.129 15.071 19.747 1.00 30.29 103 LEU X N 1
ATOM 823 C CA . LEU A 1 99 ? 3.631 15.573 18.478 1.00 29.76 103 LEU X CA 1
ATOM 824 C C . LEU A 1 99 ? 4.515 16.779 18.784 1.00 26.73 103 LEU X C 1
ATOM 825 O O . LEU A 1 99 ? 5.560 16.893 18.236 1.00 27.06 103 LEU X O 1
ATOM 830 N N . THR A 1 100 ? 4.091 17.642 19.695 1.00 25.25 104 THR X N 1
ATOM 831 C CA . THR A 1 100 ? 4.884 18.837 20.083 1.00 23.90 104 THR X CA 1
ATOM 832 C C . THR A 1 100 ? 6.207 18.417 20.704 1.00 23.57 104 THR X C 1
ATOM 833 O O . THR A 1 100 ? 7.286 18.860 20.309 1.00 23.69 104 THR X O 1
ATOM 837 N N . HIS A 1 101 ? 6.116 17.549 21.704 1.00 22.35 105 HIS X N 1
ATOM 838 C CA . HIS A 1 101 ? 7.293 16.971 22.330 1.00 23.45 105 HIS X CA 1
ATOM 839 C C . HIS A 1 101 ? 8.295 16.405 21.347 1.00 23.60 105 HIS X C 1
ATOM 840 O O . HIS A 1 101 ? 9.506 16.700 21.374 1.00 22.81 105 HIS X O 1
ATOM 847 N N . ALA A 1 102 ? 7.780 15.615 20.402 1.00 24.55 106 ALA X N 1
ATOM 848 C CA . ALA A 1 102 ? 8.628 14.974 19.415 1.00 25.08 106 ALA X CA 1
ATOM 849 C C . ALA A 1 102 ? 9.414 15.972 18.574 1.00 24.45 106 ALA X C 1
ATOM 850 O O . ALA A 1 102 ? 10.599 15.772 18.319 1.00 23.51 106 ALA X O 1
ATOM 852 N N . LYS A 1 103 ? 8.727 17.043 18.175 1.00 23.19 107 LYS X N 1
ATOM 853 C CA . LYS A 1 103 ? 9.289 18.061 17.327 1.00 22.12 107 LYS X CA 1
ATOM 854 C C . LYS A 1 103 ? 10.369 18.767 18.086 1.00 21.34 107 LYS X C 1
ATOM 855 O O . LYS A 1 103 ? 11.419 19.044 17.545 1.00 20.00 107 LYS X O 1
ATOM 861 N N . ILE A 1 104 ? 10.105 19.063 19.351 1.00 20.89 108 ILE X N 1
ATOM 862 C CA . ILE A 1 104 ? 11.096 19.713 20.193 1.00 21.55 108 ILE X CA 1
ATOM 863 C C . ILE A 1 104 ? 12.387 18.884 20.383 1.00 22.86 108 ILE X C 1
ATOM 864 O O . ILE A 1 104 ? 13.463 19.420 20.231 1.00 21.67 108 ILE X O 1
ATOM 869 N N . LEU A 1 105 ? 12.295 17.597 20.685 1.00 25.42 109 LEU X N 1
ATOM 870 C CA . LEU A 1 105 ? 13.521 16.836 20.982 1.00 29.88 109 LEU X CA 1
ATOM 871 C C . LEU A 1 105 ? 14.382 16.524 19.750 1.00 33.43 109 LEU X C 1
ATOM 872 O O . LEU A 1 105 ? 15.561 16.209 19.903 1.00 34.08 109 LEU X O 1
ATOM 877 N N . GLY A 1 106 ? 13.790 16.587 18.554 1.00 37.80 110 GLY X N 1
ATOM 878 C CA . GLY A 1 106 ? 14.507 16.441 17.269 1.00 41.19 110 GLY X CA 1
ATOM 879 C C . GLY A 1 106 ? 13.613 15.608 16.397 1.00 44.53 110 GLY X C 1
ATOM 880 O O . GLY A 1 106 ? 13.261 14.512 16.869 1.00 44.07 110 GLY X O 1
ATOM 881 N N . THR A 1 107 ? 13.217 16.021 15.173 1.00 48.46 111 THR X N 1
ATOM 882 C CA . THR A 1 107 ? 13.744 17.124 14.287 1.00 51.33 111 THR X CA 1
ATOM 883 C C . THR A 1 107 ? 15.256 17.132 13.999 1.00 53.31 111 THR X C 1
ATOM 884 O O . THR A 1 107 ? 16.063 16.842 14.900 1.00 53.81 111 THR X O 1
ATOM 888 N N . VAL A 1 108 ? 15.668 17.526 12.779 1.00 55.44 112 VAL X N 1
ATOM 889 C CA . VAL A 1 108 ? 15.099 18.638 11.958 1.00 56.97 112 VAL X CA 1
ATOM 890 C C . VAL A 1 108 ? 13.756 18.453 11.183 1.00 57.84 112 VAL X C 1
ATOM 891 O O . VAL A 1 108 ? 13.604 17.480 10.437 1.00 58.00 112 VAL X O 1
ATOM 895 N N . ILE A 1 109 ? 12.844 19.436 11.371 1.00 58.69 113 ILE X N 1
ATOM 896 C CA . ILE A 1 109 ? 11.507 19.646 10.720 1.00 59.13 113 ILE X CA 1
ATOM 897 C C . ILE A 1 109 ? 10.438 20.190 11.722 1.00 59.25 113 ILE X C 1
ATOM 898 O O . ILE A 1 109 ? 9.440 19.494 11.988 1.00 59.29 113 ILE X O 1
ATOM 903 N N . ASN A 1 110 ? 10.577 21.399 12.288 1.00 59.38 114 ASN X N 1
ATOM 904 C CA . ASN A 1 110 ? 11.584 22.424 11.975 1.00 59.77 114 ASN X CA 1
ATOM 905 C C . ASN A 1 110 ? 12.669 22.552 13.043 1.00 59.27 114 ASN X C 1
ATOM 906 O O . ASN A 1 110 ? 12.371 22.959 14.182 1.00 59.00 114 ASN X O 1
ATOM 911 N N . GLN A 1 111 ? 13.920 22.286 12.638 1.00 58.46 115 GLN X N 1
ATOM 912 C CA . GLN A 1 111 ? 15.062 22.093 13.548 1.00 57.67 115 GLN X CA 1
ATOM 913 C C . GLN A 1 111 ? 14.657 21.497 14.916 1.00 56.28 115 GLN X C 1
ATOM 914 O O . GLN A 1 111 ? 13.512 21.071 15.116 1.00 56.42 115 GLN X O 1
ATOM 920 N N . LEU A 1 112 ? 15.627 21.422 15.825 1.00 54.02 116 LEU X N 1
ATOM 921 C CA . LEU A 1 112 ? 15.385 21.332 17.274 1.00 51.97 116 LEU X CA 1
ATOM 922 C C . LEU A 1 112 ? 15.795 20.001 17.881 1.00 49.42 116 LEU X C 1
ATOM 923 O O . LEU A 1 112 ? 14.984 19.113 18.131 1.00 49.77 116 LEU X O 1
ATOM 928 N N . GLY A 1 113 ? 17.087 19.870 18.116 1.00 46.65 117 GLY X N 1
ATOM 929 C CA . GLY A 1 113 ? 17.595 18.816 18.962 1.00 43.48 117 GLY X CA 1
ATOM 930 C C . GLY A 1 113 ? 17.688 19.441 20.332 1.00 40.58 117 GLY X C 1
ATOM 931 O O . GLY A 1 113 ? 18.784 19.677 20.817 1.00 40.19 117 GLY X O 1
ATOM 932 N N . ILE A 1 114 ? 16.539 19.745 20.933 1.00 36.73 118 ILE X N 1
ATOM 933 C CA . ILE A 1 114 ? 16.524 20.435 22.214 1.00 33.89 118 ILE X CA 1
ATOM 934 C C . ILE A 1 114 ? 16.348 19.438 23.356 1.00 32.11 118 ILE X C 1
ATOM 935 O O . ILE A 1 114 ? 15.351 18.754 23.421 1.00 30.27 118 ILE X O 1
ATOM 940 N N . GLU A 1 115 ? 17.327 19.439 24.252 1.00 30.21 119 GLU X N 1
ATOM 941 C CA . GLU A 1 115 ? 17.401 18.606 25.472 1.00 29.74 119 GLU X CA 1
ATOM 942 C C . GLU A 1 115 ? 16.192 18.877 26.390 1.00 27.55 119 GLU X C 1
ATOM 943 O O . GLU A 1 115 ? 15.748 20.040 26.521 1.00 25.24 119 GLU X O 1
ATOM 949 N N . ARG A 1 116 ? 15.678 17.814 27.022 1.00 25.70 120 ARG X N 1
ATOM 950 C CA . ARG A 1 116 ? 14.538 17.887 27.918 1.00 23.77 120 ARG X CA 1
ATOM 951 C C . ARG A 1 116 ? 14.789 18.904 29.028 1.00 22.45 120 ARG X C 1
ATOM 952 O O . ARG A 1 116 ? 13.851 19.497 29.531 1.00 20.73 120 ARG X O 1
ATOM 966 N N . LYS A 1 117 ? 16.031 19.035 29.463 1.00 20.62 121 LYS X N 1
ATOM 967 C CA . LYS A 1 117 ? 16.336 19.909 30.620 1.00 20.61 121 LYS X CA 1
ATOM 968 C C . LYS A 1 117 ? 16.134 21.415 30.349 1.00 18.87 121 LYS X C 1
ATOM 969 O O . LYS A 1 117 ? 16.165 22.252 31.331 1.00 15.65 121 LYS X O 1
ATOM 975 N N . LEU A 1 118 ? 15.955 21.791 29.069 1.00 18.93 122 LEU X N 1
ATOM 976 C CA . LEU A 1 118 ? 15.835 23.231 28.691 1.00 18.28 122 LEU X CA 1
ATOM 977 C C . LEU A 1 118 ? 14.374 23.703 28.649 1.00 16.49 122 LEU X C 1
ATOM 978 O O . LEU A 1 118 ? 14.109 24.883 28.404 1.00 15.91 122 LEU X O 1
ATOM 983 N N . PHE A 1 119 ? 13.449 22.806 28.898 1.00 15.30 123 PHE X N 1
ATOM 984 C CA . PHE A 1 119 ? 12.031 23.134 28.941 1.00 14.13 123 PHE X CA 1
ATOM 985 C C . PHE A 1 119 ? 11.326 22.248 29.934 1.00 15.32 123 PHE X C 1
ATOM 986 O O . PHE A 1 119 ? 11.851 21.196 30.338 1.00 15.78 123 PHE X O 1
ATOM 994 N N . GLY A 1 120 ? 10.130 22.678 30.296 1.00 14.70 124 GLY X N 1
ATOM 995 C CA . GLY A 1 120 ? 9.348 21.974 31.291 1.00 16.13 124 GLY X CA 1
ATOM 996 C C . GLY A 1 120 ? 8.123 21.393 30.621 1.00 17.10 124 GLY X C 1
ATOM 997 O O . GLY A 1 120 ? 8.232 20.684 29.623 1.00 18.32 124 GLY X O 1
ATOM 998 N N . ASP A 1 121 ? 6.974 21.744 31.162 1.00 16.89 125 ASP X N 1
ATOM 999 C CA . ASP A 1 121 ? 5.722 21.175 30.752 1.00 19.31 125 ASP X CA 1
ATOM 1000 C C . ASP A 1 121 ? 5.312 21.657 29.398 1.00 20.44 125 ASP X C 1
ATOM 1001 O O . ASP A 1 121 ? 5.486 22.841 29.038 1.00 19.49 125 ASP X O 1
ATOM 1006 N N . ILE A 1 122 ? 4.736 20.738 28.637 1.00 22.03 126 ILE X N 1
ATOM 1007 C CA . ILE A 1 122 ? 3.980 21.101 27.436 1.00 23.18 126 ILE X CA 1
ATOM 1008 C C . ILE A 1 122 ? 2.509 20.843 27.788 1.00 24.23 126 ILE X C 1
ATOM 1009 O O . ILE A 1 122 ? 2.167 19.767 28.276 1.00 25.39 126 ILE X O 1
ATOM 1014 N N . LEU A 1 123 ? 1.673 21.850 27.558 1.00 26.24 127 LEU X N 1
ATOM 1015 C CA . LEU A 1 123 ? 0.311 21.925 28.033 1.00 27.56 127 LEU X CA 1
ATOM 1016 C C . LEU A 1 123 ? -0.637 22.041 26.848 1.00 30.28 127 LEU X C 1
ATOM 1017 O O . LEU A 1 123 ? -0.432 22.889 25.945 1.00 26.92 127 LEU X O 1
ATOM 1022 N N . VAL A 1 124 ? -1.683 21.217 26.914 1.00 33.06 128 VAL X N 1
ATOM 1023 C CA . VAL A 1 124 ? -2.706 21.026 25.891 1.00 36.30 128 VAL X CA 1
ATOM 1024 C C . VAL A 1 124 ? -3.802 20.183 26.577 1.00 39.11 128 VAL X C 1
ATOM 1025 O O . VAL A 1 124 ? -3.475 19.306 27.358 1.00 41.71 128 VAL X O 1
ATOM 1029 N N . ASP A 1 125 ? -5.074 20.402 26.286 1.00 42.59 129 ASP X N 1
ATOM 1030 C CA . ASP A 1 125 ? -6.090 19.324 26.455 1.00 44.43 129 ASP X CA 1
ATOM 1031 C C . ASP A 1 125 ? -6.999 19.259 25.206 1.00 45.58 129 ASP X C 1
ATOM 1032 O O . ASP A 1 125 ? -7.884 18.400 25.095 1.00 46.32 129 ASP X O 1
ATOM 1037 N N . GLU A 1 126 ? -6.687 20.133 24.244 1.00 46.47 130 GLU X N 1
ATOM 1038 C CA . GLU A 1 126 ? -7.672 20.921 23.552 1.00 46.65 130 GLU X CA 1
ATOM 1039 C C . GLU A 1 126 ? -7.339 21.114 22.063 1.00 46.47 130 GLU X C 1
ATOM 1040 O O . GLU A 1 126 ? -7.723 20.310 21.238 1.00 47.69 130 GLU X O 1
ATOM 1046 N N . GLU A 1 127 ? -6.529 22.126 21.774 1.00 45.67 131 GLU X N 1
ATOM 1047 C CA . GLU A 1 127 ? -6.455 22.834 20.489 1.00 44.64 131 GLU X CA 1
ATOM 1048 C C . GLU A 1 127 ? -5.533 24.075 20.658 1.00 41.99 131 GLU X C 1
ATOM 1049 O O . GLU A 1 127 ? -4.881 24.516 19.710 1.00 41.57 131 GLU X O 1
ATOM 1055 N N . ARG A 1 128 ? -5.553 24.665 21.856 1.00 38.83 132 ARG X N 1
ATOM 1056 C CA . ARG A 1 128 ? -4.505 25.580 22.291 1.00 36.06 132 ARG X CA 1
ATOM 1057 C C . ARG A 1 128 ? -3.375 24.750 22.897 1.00 32.02 132 ARG X C 1
ATOM 1058 O O . ARG A 1 128 ? -3.570 23.649 23.434 1.00 30.83 132 ARG X O 1
ATOM 1066 N N . ALA A 1 129 ? -2.168 25.288 22.790 1.00 27.70 133 ALA X N 1
ATOM 1067 C CA . ALA A 1 129 ? -0.999 24.596 23.290 1.00 24.40 133 ALA X CA 1
ATOM 1068 C C . ALA A 1 129 ? -0.024 25.646 23.737 1.00 22.16 133 ALA X C 1
ATOM 1069 O O . ALA A 1 129 ? -0.003 26.762 23.205 1.00 20.32 133 ALA X O 1
ATOM 1071 N N . GLN A 1 130 ? 0.720 25.261 24.768 1.00 19.48 134 GLN X N 1
ATOM 1072 C CA . GLN A 1 130 ? 1.757 26.092 25.360 1.00 19.68 134 GLN X CA 1
ATOM 1073 C C . GLN A 1 130 ? 2.954 25.263 25.753 1.00 17.87 134 GLN X C 1
ATOM 1074 O O . GLN A 1 130 ? 2.854 24.075 25.953 1.00 19.96 134 GLN X O 1
ATOM 1080 N N . ILE A 1 131 ? 4.103 25.919 25.892 1.00 16.15 135 ILE X N 1
ATOM 1081 C CA . ILE A 1 131 ? 5.285 25.302 26.500 1.00 16.57 135 ILE X CA 1
ATOM 1082 C C . ILE A 1 131 ? 6.002 26.276 27.436 1.00 17.11 135 ILE X C 1
ATOM 1083 O O . ILE A 1 131 ? 6.051 27.474 27.130 1.00 16.84 135 ILE X O 1
ATOM 1088 N N . MET A 1 132 ? 6.472 25.752 28.590 1.00 17.52 136 MET X N 1
ATOM 1089 C CA . MET A 1 132 ? 7.264 26.463 29.579 1.00 16.88 136 MET X CA 1
ATOM 1090 C C . MET A 1 132 ? 8.727 26.207 29.234 1.00 16.12 136 MET X C 1
ATOM 1091 O O . MET A 1 132 ? 9.137 25.045 29.114 1.00 14.22 136 MET X O 1
ATOM 1096 N N . ILE A 1 133 ? 9.475 27.267 28.969 1.00 15.89 137 ILE X N 1
ATOM 1097 C CA . ILE A 1 133 ? 10.894 27.152 28.568 1.00 15.28 137 ILE X CA 1
ATOM 1098 C C . ILE A 1 133 ? 11.846 27.924 29.414 1.00 14.94 137 ILE X C 1
ATOM 1099 O O . ILE A 1 133 ? 11.456 28.837 30.102 1.00 17.41 137 ILE X O 1
ATOM 1104 N N . ASN A 1 134 ? 13.101 27.530 29.377 1.00 16.33 138 ASN X N 1
ATOM 1105 C CA . ASN A 1 134 ? 14.216 28.279 29.984 1.00 16.38 138 ASN X CA 1
ATOM 1106 C C . ASN A 1 134 ? 14.401 29.522 29.110 1.00 18.33 138 ASN X C 1
ATOM 1107 O O . ASN A 1 134 ? 14.630 29.398 27.945 1.00 16.20 138 ASN X O 1
ATOM 1112 N N . GLN A 1 135 ? 14.214 30.729 29.673 1.00 19.92 139 GLN X N 1
ATOM 1113 C CA . GLN A 1 135 ? 14.105 31.948 28.853 1.00 22.87 139 GLN X CA 1
ATOM 1114 C C . GLN A 1 135 ? 15.438 32.303 28.235 1.00 23.71 139 GLN X C 1
ATOM 1115 O O . GLN A 1 135 ? 15.495 33.137 27.358 1.00 24.84 139 GLN X O 1
ATOM 1121 N N . GLN A 1 136 ? 16.526 31.749 28.753 1.00 24.31 140 GLN X N 1
ATOM 1122 C CA . GLN A 1 136 ? 17.830 31.902 28.109 1.00 25.89 140 GLN X CA 1
ATOM 1123 C C . GLN A 1 136 ? 17.836 31.359 26.674 1.00 24.46 140 GLN X C 1
ATOM 1124 O O . GLN A 1 136 ? 18.635 31.813 25.822 1.00 26.53 140 GLN X O 1
ATOM 1130 N N . PHE A 1 137 ? 16.916 30.444 26.367 1.00 23.27 141 PHE X N 1
ATOM 1131 C CA . PHE A 1 137 ? 16.816 29.759 25.079 1.00 22.68 141 PHE X CA 1
ATOM 1132 C C . PHE A 1 137 ? 15.562 30.251 24.299 1.00 22.10 141 PHE X C 1
ATOM 1133 O O . PHE A 1 137 ? 15.085 29.619 23.419 1.00 18.39 141 PHE X O 1
ATOM 1141 N N . LEU A 1 138 ? 15.074 31.455 24.604 1.00 22.65 142 LEU X N 1
ATOM 1142 C CA . LEU A 1 138 ? 13.870 31.986 23.923 1.00 23.62 142 LEU X CA 1
ATOM 1143 C C . LEU A 1 138 ? 14.009 32.014 22.374 1.00 23.79 142 LEU X C 1
ATOM 1144 O O . LEU A 1 138 ? 13.100 31.599 21.636 1.00 22.96 142 LEU X O 1
ATOM 1149 N N . LEU A 1 139 ? 15.164 32.470 21.877 1.00 24.38 143 LEU X N 1
ATOM 1150 C CA . LEU A 1 139 ? 15.373 32.519 20.441 1.00 25.50 143 LEU X CA 1
ATOM 1151 C C . LEU A 1 139 ? 15.453 31.141 19.829 1.00 26.06 143 LEU X C 1
ATOM 1152 O O . LEU A 1 139 ? 14.864 30.904 18.816 1.00 27.13 143 LEU X O 1
ATOM 1157 N N . LEU A 1 140 ? 16.143 30.217 20.468 1.00 25.33 144 LEU X N 1
ATOM 1158 C CA . LEU A 1 140 ? 16.170 28.872 19.995 1.00 27.31 144 LEU X CA 1
ATOM 1159 C C . LEU A 1 140 ? 14.730 28.385 19.752 1.00 25.95 144 LEU X C 1
ATOM 1160 O O . LEU A 1 140 ? 14.445 27.841 18.707 1.00 27.61 144 LEU X O 1
ATOM 1165 N N . PHE A 1 141 ? 13.808 28.600 20.686 1.00 24.05 145 PHE X N 1
ATOM 1166 C CA . PHE A 1 141 ? 12.426 28.171 20.488 1.00 22.40 145 PHE X CA 1
ATOM 1167 C C . PHE A 1 141 ? 11.632 29.008 19.542 1.00 22.21 145 PHE X C 1
ATOM 1168 O O . PHE A 1 141 ? 10.949 28.474 18.670 1.00 21.95 145 PHE X O 1
ATOM 1176 N N . GLN A 1 142 ? 11.649 30.323 19.727 1.00 22.01 146 GLN X N 1
ATOM 1177 C CA . GLN A 1 142 ? 10.840 31.193 18.878 1.00 24.16 146 GLN X CA 1
ATOM 1178 C C . GLN A 1 142 ? 11.298 31.089 17.408 1.00 24.53 146 GLN X C 1
ATOM 1179 O O . GLN A 1 142 ? 10.475 31.056 16.497 1.00 23.74 146 GLN X O 1
ATOM 1185 N N . ASP A 1 143 ? 12.610 31.079 17.155 1.00 25.57 147 ASP X N 1
ATOM 1186 C CA . ASP A 1 143 ? 13.052 31.033 15.756 1.00 27.72 147 ASP X CA 1
ATOM 1187 C C . ASP A 1 143 ? 13.138 29.609 15.196 1.00 27.38 147 ASP X C 1
ATOM 1188 O O . ASP A 1 143 ? 13.086 29.424 13.989 1.00 28.66 147 ASP X O 1
ATOM 1193 N N . GLY A 1 144 ? 13.225 28.598 16.048 1.00 27.23 148 GLY X N 1
ATOM 1194 C CA . GLY A 1 144 ? 13.415 27.238 15.585 1.00 27.05 148 GLY X CA 1
ATOM 1195 C C . GLY A 1 144 ? 12.110 26.463 15.458 1.00 25.80 148 GLY X C 1
ATOM 1196 O O . GLY A 1 144 ? 11.973 25.624 14.587 1.00 27.42 148 GLY X O 1
ATOM 1197 N N . LEU A 1 145 ? 11.154 26.718 16.341 1.00 23.89 149 LEU X N 1
ATOM 1198 C CA . LEU A 1 145 ? 9.883 25.986 16.355 1.00 23.87 149 LEU X CA 1
ATOM 1199 C C . LEU A 1 145 ? 8.871 26.719 15.492 1.00 23.55 149 LEU X C 1
ATOM 1200 O O . LEU A 1 145 ? 8.076 27.525 15.988 1.00 24.15 149 LEU X O 1
ATOM 1205 N N . LYS A 1 146 ? 8.928 26.453 14.182 1.00 22.75 150 LYS X N 1
ATOM 1206 C CA . LYS A 1 146 ? 8.101 27.150 13.197 1.00 22.65 150 LYS X CA 1
ATOM 1207 C C . LYS A 1 146 ? 7.107 26.217 12.459 1.00 22.41 150 LYS X C 1
ATOM 1208 O O . LYS A 1 146 ? 6.238 26.686 11.747 1.00 21.14 150 LYS X O 1
ATOM 1214 N N . LYS A 1 147 ? 7.249 24.914 12.648 1.00 22.63 151 LYS X N 1
ATOM 1215 C CA . LYS A 1 147 ? 6.253 23.941 12.176 1.00 24.20 151 LYS X CA 1
ATOM 1216 C C . LYS A 1 147 ? 6.316 22.685 13.011 1.00 23.80 151 LYS X C 1
ATOM 1217 O O . LYS A 1 147 ? 7.351 22.298 13.528 1.00 25.20 151 LYS X O 1
ATOM 1223 N N . ILE A 1 148 ? 5.159 22.093 13.178 1.00 23.77 152 ILE X N 1
ATOM 1224 C CA . ILE A 1 148 ? 5.114 20.791 13.774 1.00 25.84 152 ILE X CA 1
ATOM 1225 C C . ILE A 1 148 ? 4.307 19.898 12.851 1.00 26.65 152 ILE X C 1
ATOM 1226 O O . ILE A 1 148 ? 3.141 20.143 12.623 1.00 25.93 152 ILE X O 1
ATOM 1231 N N . GLY A 1 149 ? 5.018 18.923 12.286 1.00 29.97 153 GLY X N 1
ATOM 1232 C CA . GLY A 1 149 ? 4.491 17.948 11.360 1.00 32.90 153 GLY X CA 1
ATOM 1233 C C . GLY A 1 149 ? 4.337 18.332 9.903 1.00 34.58 153 GLY X C 1
ATOM 1234 O O . GLY A 1 149 ? 4.574 17.483 9.021 1.00 37.27 153 GLY X O 1
ATOM 1235 N N . ARG A 1 150 ? 3.938 19.566 9.611 1.00 35.86 154 ARG X N 1
ATOM 1236 C CA . ARG A 1 150 ? 3.059 19.831 8.428 1.00 36.31 154 ARG X CA 1
ATOM 1237 C C . ARG A 1 150 ? 2.239 21.146 8.609 1.00 34.72 154 ARG X C 1
ATOM 1238 O O . ARG A 1 150 ? 1.805 21.837 7.650 1.00 34.59 154 ARG X O 1
ATOM 1246 N N . ILE A 1 151 ? 2.055 21.488 9.868 1.00 32.13 155 ILE X N 1
ATOM 1247 C CA . ILE A 1 151 ? 1.281 22.629 10.258 1.00 30.63 155 ILE X CA 1
ATOM 1248 C C . ILE A 1 151 ? 2.262 23.697 10.770 1.00 28.15 155 ILE X C 1
ATOM 1249 O O . ILE A 1 151 ? 3.143 23.429 11.584 1.00 28.45 155 ILE X O 1
ATOM 1254 N N . PRO A 1 152 ? 2.184 24.882 10.238 1.00 25.12 156 PRO X N 1
ATOM 1255 C CA . PRO A 1 152 ? 3.025 25.974 10.760 1.00 22.99 156 PRO X CA 1
ATOM 1256 C C . PRO A 1 152 ? 2.564 26.490 12.140 1.00 21.34 156 PRO X C 1
ATOM 1257 O O . PRO A 1 152 ? 1.359 26.638 12.422 1.00 21.64 156 PRO X O 1
ATOM 1261 N N . VAL A 1 153 ? 3.550 26.820 12.988 1.00 19.99 157 VAL X N 1
ATOM 1262 C CA . VAL A 1 153 ? 3.261 27.368 14.310 1.00 20.28 157 VAL X CA 1
ATOM 1263 C C . VAL A 1 153 ? 4.111 28.626 14.551 1.00 20.02 157 VAL X C 1
ATOM 1264 O O . VAL A 1 153 ? 5.150 28.804 13.914 1.00 20.00 157 VAL X O 1
ATOM 1268 N N . SER A 1 154 ? 3.640 29.467 15.470 1.00 20.18 158 SER X N 1
ATOM 1269 C CA . SER A 1 154 ? 4.381 30.634 15.950 1.00 22.22 158 SER X CA 1
ATOM 1270 C C . SER A 1 154 ? 4.347 30.733 17.456 1.00 22.14 158 SER X C 1
ATOM 1271 O O . SER A 1 154 ? 3.295 30.785 18.029 1.00 23.77 158 SER X O 1
ATOM 1274 N N . LEU A 1 155 ? 5.503 30.791 18.112 1.00 22.01 159 LEU X N 1
ATOM 1275 C CA . LEU A 1 155 ? 5.548 30.918 19.567 1.00 23.35 159 LEU X CA 1
ATOM 1276 C C . LEU A 1 155 ? 5.481 32.379 20.007 1.00 24.61 159 LEU X C 1
ATOM 1277 O O . LEU A 1 155 ? 6.265 33.187 19.514 1.00 24.03 159 LEU X O 1
ATOM 1282 N N . GLU A 1 156 ? 4.574 32.688 20.936 1.00 25.00 160 GLU X N 1
ATOM 1283 C CA . GLU A 1 156 ? 4.460 34.012 21.555 1.00 26.87 160 GLU X CA 1
ATOM 1284 C C . GLU A 1 156 ? 4.443 33.932 23.073 1.00 27.38 160 GLU X C 1
ATOM 1285 O O . GLU A 1 156 ? 3.808 33.046 23.616 1.00 26.56 160 GLU X O 1
ATOM 1291 N N . GLU A 1 157 ? 5.094 34.900 23.726 1.00 29.01 161 GLU X N 1
ATOM 1292 C CA . GLU A 1 157 ? 5.041 35.112 25.195 1.00 30.87 161 GLU X CA 1
ATOM 1293 C C . GLU A 1 157 ? 3.599 35.285 25.709 1.00 30.83 161 GLU X C 1
ATOM 1294 O O . GLU A 1 157 ? 2.821 36.083 25.143 1.00 30.74 161 GLU X O 1
ATOM 1300 N N . ARG A 1 158 ? 3.231 34.551 26.746 1.00 30.50 162 ARG X N 1
ATOM 1301 C CA . ARG A 1 158 ? 1.989 34.738 27.505 1.00 32.04 162 ARG X CA 1
ATOM 1302 C C . ARG A 1 158 ? 2.281 34.834 29.017 1.00 32.15 162 ARG X C 1
ATOM 1303 O O . ARG A 1 158 ? 3.137 34.104 29.510 1.00 30.68 162 ARG X O 1
ATOM 1311 N N . PRO A 1 159 ? 1.567 35.671 29.781 1.00 31.89 163 PRO X N 1
ATOM 1312 C CA . PRO A 1 159 ? 1.621 35.577 31.260 1.00 32.16 163 PRO X CA 1
ATOM 1313 C C . PRO A 1 159 ? 1.233 34.234 31.847 1.00 31.89 163 PRO X C 1
ATOM 1314 O O . PRO A 1 159 ? 0.350 33.575 31.298 1.00 32.18 163 PRO X O 1
ATOM 1318 N N . PHE A 1 160 ? 1.841 33.843 32.967 1.00 31.48 164 PHE X N 1
ATOM 1319 C CA . PHE A 1 160 ? 1.457 32.597 33.606 1.00 31.59 164 PHE X CA 1
ATOM 1320 C C . PHE A 1 160 ? 0.036 32.638 34.142 1.00 33.15 164 PHE X C 1
ATOM 1321 O O . PHE A 1 160 ? -0.528 31.592 34.378 1.00 32.92 164 PHE X O 1
ATOM 1329 N N . THR A 1 161 ? -0.515 33.849 34.316 1.00 35.58 165 THR X N 1
ATOM 1330 C CA . THR A 1 161 ? -1.966 34.068 34.491 1.00 37.81 165 THR X CA 1
ATOM 1331 C C . THR A 1 161 ? -2.776 33.314 33.457 1.00 38.68 165 THR X C 1
ATOM 1332 O O . THR A 1 161 ? -3.839 32.778 33.765 1.00 38.73 165 THR X O 1
ATOM 1336 N N . GLU A 1 162 ? -2.271 33.363 32.217 1.00 39.43 166 GLU X N 1
ATOM 1337 C CA . GLU A 1 162 ? -2.954 32.874 31.003 1.00 39.94 166 GLU X CA 1
ATOM 1338 C C . GLU A 1 162 ? -2.649 31.416 30.721 1.00 39.48 166 GLU X C 1
ATOM 1339 O O . GLU A 1 162 ? -2.812 30.944 29.611 1.00 39.33 166 GLU X O 1
ATOM 1345 N N . LYS A 1 163 ? -2.276 30.693 31.765 1.00 40.23 167 LYS X N 1
ATOM 1346 C CA . LYS A 1 163 ? -1.575 29.429 31.647 1.00 39.75 167 LYS X CA 1
ATOM 1347 C C . LYS A 1 163 ? -2.586 28.288 31.610 1.00 40.75 167 LYS X C 1
ATOM 1348 O O . LYS A 1 163 ? -3.494 28.222 32.436 1.00 41.10 167 LYS X O 1
ATOM 1354 N N . ILE A 1 164 ? -2.437 27.387 30.650 1.00 41.00 168 ILE X N 1
ATOM 1355 C CA . ILE A 1 164 ? -3.369 26.286 30.490 1.00 41.56 168 ILE X CA 1
ATOM 1356 C C . ILE A 1 164 ? -3.238 25.284 31.635 1.00 42.25 168 ILE X C 1
ATOM 1357 O O . ILE A 1 164 ? -2.124 24.980 32.078 1.00 41.92 168 ILE X O 1
ATOM 1362 N N . ASP A 1 165 ? -4.380 24.757 32.083 1.00 42.55 169 ASP X N 1
ATOM 1363 C CA . ASP A 1 165 ? -4.425 23.574 32.968 1.00 43.34 169 ASP X CA 1
ATOM 1364 C C . ASP A 1 165 ? -3.134 22.758 32.967 1.00 44.15 169 ASP X C 1
ATOM 1365 O O . ASP A 1 165 ? -3.066 21.673 33.578 1.00 46.10 169 ASP X O 1
#

Sequence (165 aa):
GIYQHFSIEDRPFLDKGMEWIKKVEDSYAPFLTPFINPHQEKLLKILAKTYGLACSSSGEFVSSEYVRVLLYPDYFQPEFSDFEISLQEIVYSNKFEYLTHAKILGTVINQLGIERKLFGDILVDEERAQIMINQQFLLLFQDGLKKIGRIPVSLEERPFTEKID

Radius of gyration: 17.13 Å; Cα contacts (8 Å, |Δi|>4): 292; chains: 1; bounding box: 39×34×52 Å

Secondary structure (DSSP, 8-state):
---PPP-GGGHHHHHHHHHHHHHHHHHTS-EE---B-HHHHHHHHHHHHHTT-EEEEGGGTS--SSB-EEEE-TT----GGGG-EEEEEEES----HHHHHHHHHS-SSS-----GGGEEEEE-SSS--EEEEEGGGHHHHHHH--EETTEE-EEEE--GGG---

Foldseek 3Di:
DDDDDDDPVCVVLVVVLVVLVVVCVVPQAKDKFFWDFPVSVVSSCVVCVVVVWDKDWLCVVFNFGIIMMITHHPVDDDDNVVNQKFKKKWAFDLPDPVQLVVVQCDDPPQRHVDDCRQWGDWDHPDGIIMTIGRNVCVCVCQVRQQDGPPRGTGIDTDDSVVPHD

B-factor: mean 26.02, std 10.92, range [10.27, 63.56]

Nearest PDB structures (foldseek):
  2fph-assembly1_X  TM=1.006E+00  e=2.139E-34  Streptococcus pneumoniae R6
  8s1u-assembly1_V  TM=8.015E-01  e=3.621E-12  Bacillus subtilis subsp. subtilis str. 168
  7pli-assembly2_F  TM=7.941E-01  e=9.284E-02  Escherichia coli K-12
  7pli-assembly3_J  TM=7.950E-01  e=1.341E-01  Escherichia coli K-12
  7pli-assembly1_B  TM=5.509E-01  e=3.080E-02  Escherichia coli K-12

Solvent-accessible surface area: 9584 Å² total; per-residue (Å²): 111,177,94,159,172,85,55,146,166,10,147,90,15,20,90,101,0,71,108,28,1,121,115,2,99,96,68,149,32,48,56,33,0,36,4,2,52,46,90,35,28,120,7,0,49,25,14,0,126,88,104,66,27,32,32,11,0,3,26,117,96,22,92,27,112,96,1,14,0,5,0,21,9,130,104,32,124,42,120,52,84,45,0,66,14,2,1,0,13,2,56,159,19,3,107,126,76,180,74,0,67,41,28,0,78,38,34,121,105,38,87,7,66,6,119,134,27,25,8,5,15,15,22,30,113,83,81,146,0,2,0,5,0,10,78,136,68,53,122,70,0,47,96,1,0,98,78,0,48,215,41,94,3,40,10,71,99,55,78,42,138,98,51,24,139